Protein AF-A0AAV4VS11-F1 (afdb_monomer_lite)

Structure (mmCIF, N/CA/C/O backbone):
data_AF-A0AAV4VS11-F1
#
_entry.id   AF-A0AAV4VS11-F1
#
loop_
_atom_site.group_PDB
_atom_site.id
_atom_site.type_symbol
_atom_site.label_atom_id
_atom_site.label_alt_id
_atom_site.label_comp_id
_atom_site.label_asym_id
_atom_site.label_entity_id
_atom_site.label_seq_id
_atom_site.pdbx_PDB_ins_code
_atom_site.Cartn_x
_atom_site.Cartn_y
_atom_site.Cartn_z
_atom_site.occupancy
_atom_site.B_iso_or_equiv
_atom_site.auth_seq_id
_atom_site.auth_comp_id
_atom_site.auth_asym_id
_atom_site.auth_atom_id
_atom_site.pdbx_PDB_model_num
ATOM 1 N N . MET A 1 1 ? 14.547 -0.690 -14.558 1.00 60.97 1 MET A N 1
ATOM 2 C CA . MET A 1 1 ? 14.615 -0.942 -13.104 1.00 60.97 1 MET A CA 1
ATOM 3 C C . MET A 1 1 ? 13.405 -1.688 -12.513 1.00 60.97 1 MET A C 1
ATOM 5 O O . MET A 1 1 ? 13.584 -2.862 -12.236 1.00 60.97 1 MET A O 1
ATOM 9 N N . PHE A 1 2 ? 12.208 -1.096 -12.339 1.00 62.62 2 PHE A N 1
ATOM 10 C CA . PHE A 1 2 ? 11.094 -1.734 -11.588 1.00 62.62 2 PHE A CA 1
ATOM 11 C C . PHE A 1 2 ? 10.446 -2.974 -12.231 1.00 62.62 2 PHE A C 1
ATOM 13 O O . PHE A 1 2 ? 9.993 -3.846 -11.501 1.00 62.62 2 PHE A O 1
ATOM 20 N N . THR A 1 3 ? 10.416 -3.068 -13.562 1.00 63.94 3 THR A N 1
ATOM 21 C CA . THR A 1 3 ? 9.657 -4.106 -14.288 1.00 63.94 3 THR A CA 1
ATOM 22 C C . THR A 1 3 ? 10.516 -5.224 -14.871 1.00 63.94 3 THR A C 1
ATOM 24 O O . THR A 1 3 ? 10.148 -6.385 -14.817 1.00 63.94 3 THR A O 1
ATOM 27 N N . VAL A 1 4 ? 11.665 -4.887 -15.455 1.00 64.19 4 VAL A N 1
ATOM 28 C CA . VAL A 1 4 ? 12.517 -5.862 -16.164 1.00 64.19 4 VAL A CA 1
ATOM 29 C C . VAL A 1 4 ? 13.749 -6.208 -15.334 1.00 64.19 4 VAL A C 1
ATOM 31 O O . VAL A 1 4 ? 14.161 -7.353 -15.200 1.00 64.19 4 VAL A O 1
ATOM 34 N N . GLU A 1 5 ? 14.354 -5.200 -14.726 1.00 66.12 5 GLU A N 1
ATOM 35 C CA . GLU A 1 5 ? 15.704 -5.325 -14.191 1.00 66.12 5 GLU A CA 1
ATOM 36 C C . GLU A 1 5 ? 15.739 -6.002 -12.817 1.00 66.12 5 GLU A C 1
ATOM 38 O O . GLU A 1 5 ? 16.639 -6.800 -12.562 1.00 66.12 5 GLU A O 1
ATOM 43 N N . SER A 1 6 ? 14.735 -5.735 -11.975 1.00 66.94 6 SER A N 1
ATOM 44 C CA . SER A 1 6 ? 14.525 -6.364 -10.662 1.00 66.94 6 SER A CA 1
ATOM 45 C C . SER A 1 6 ? 14.437 -7.888 -10.762 1.00 66.94 6 SER A C 1
ATOM 47 O O . SER A 1 6 ? 15.145 -8.599 -10.046 1.00 66.94 6 SER A O 1
ATOM 49 N N . HIS A 1 7 ? 13.636 -8.393 -11.703 1.00 67.19 7 HIS A N 1
ATOM 50 C CA . HIS A 1 7 ? 13.426 -9.827 -11.904 1.00 67.19 7 HIS A CA 1
ATOM 51 C C . HIS A 1 7 ? 14.674 -10.527 -12.457 1.00 67.19 7 HIS A C 1
ATOM 53 O O . HIS A 1 7 ? 15.013 -11.619 -12.004 1.00 67.19 7 HIS A O 1
ATOM 59 N N . HIS A 1 8 ? 15.406 -9.892 -13.379 1.00 71.62 8 HIS A N 1
ATOM 60 C CA . HIS A 1 8 ? 16.614 -10.484 -13.967 1.00 71.62 8 HIS A CA 1
ATOM 61 C C . HIS A 1 8 ? 17.828 -10.467 -13.030 1.00 71.62 8 HIS A C 1
ATOM 63 O O . HIS A 1 8 ? 18.624 -11.404 -13.046 1.00 71.62 8 HIS A O 1
ATOM 69 N N . LYS A 1 9 ? 17.976 -9.430 -12.200 1.00 75.44 9 LYS A N 1
ATOM 70 C CA . LYS A 1 9 ? 19.124 -9.277 -11.287 1.00 75.44 9 LYS A CA 1
ATOM 71 C C . LYS A 1 9 ? 18.805 -9.677 -9.834 1.00 75.44 9 LYS A C 1
ATOM 73 O O . LYS A 1 9 ? 19.648 -9.480 -8.965 1.00 75.44 9 LYS A O 1
ATOM 78 N N . LYS A 1 10 ? 17.619 -10.247 -9.568 1.00 78.25 10 LYS A N 1
ATOM 79 C CA . LYS A 1 10 ? 17.162 -10.730 -8.246 1.00 78.25 10 LYS A CA 1
ATOM 80 C C . LYS A 1 10 ? 17.294 -9.692 -7.118 1.00 78.25 10 LYS A C 1
ATOM 82 O O . LYS A 1 10 ? 17.669 -10.043 -6.002 1.00 78.25 10 LYS A O 1
ATOM 87 N N . PHE A 1 11 ? 16.988 -8.424 -7.390 1.00 82.50 11 PHE A N 1
ATOM 88 C CA . PHE A 1 11 ? 16.958 -7.385 -6.355 1.00 8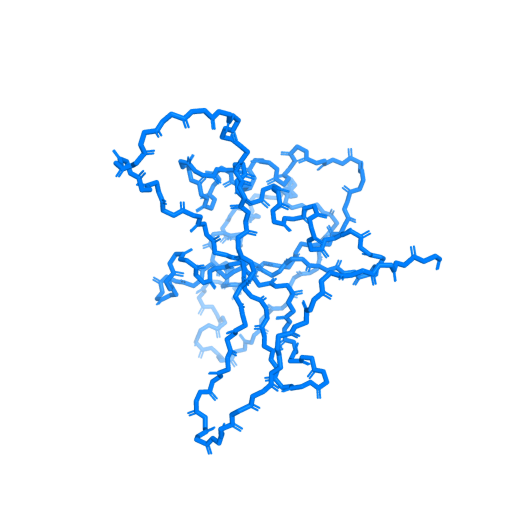2.50 11 PHE A CA 1
ATOM 89 C C . PHE A 1 11 ? 15.527 -6.935 -6.068 1.00 82.50 11 PHE A C 1
ATOM 91 O O . PHE A 1 11 ? 14.712 -6.774 -6.979 1.00 82.50 11 PHE A O 1
ATOM 98 N N . SER A 1 12 ? 15.228 -6.715 -4.789 1.00 83.25 12 SER A N 1
ATOM 99 C CA . SER A 1 12 ? 14.005 -6.049 -4.353 1.00 83.25 12 SER A CA 1
ATOM 100 C C . SER A 1 12 ? 14.199 -4.533 -4.392 1.00 83.25 12 SER A C 1
ATOM 102 O O . SER A 1 12 ? 15.290 -4.020 -4.145 1.00 83.25 12 SER A O 1
ATOM 104 N N . ILE A 1 13 ? 13.135 -3.804 -4.724 1.00 87.00 13 ILE A N 1
ATOM 105 C CA . ILE A 1 13 ? 13.131 -2.340 -4.728 1.00 87.00 13 ILE A CA 1
ATOM 106 C C . ILE A 1 13 ? 12.055 -1.879 -3.759 1.00 87.00 13 ILE A C 1
ATOM 108 O O . ILE A 1 13 ? 10.911 -2.319 -3.851 1.00 87.00 13 ILE A O 1
ATOM 112 N N . ILE A 1 14 ? 12.421 -0.973 -2.858 1.00 90.56 14 ILE A N 1
ATOM 113 C CA . ILE A 1 14 ? 11.485 -0.305 -1.959 1.00 90.56 14 ILE A CA 1
ATOM 114 C C . ILE A 1 14 ? 11.375 1.144 -2.419 1.00 90.56 14 ILE A C 1
ATOM 116 O O . ILE A 1 14 ? 12.375 1.860 -2.477 1.00 90.56 14 ILE A O 1
ATOM 120 N N . LEU A 1 15 ? 10.158 1.565 -2.760 1.00 90.94 15 LEU A N 1
ATOM 121 C CA . LEU A 1 15 ? 9.847 2.948 -3.095 1.00 90.94 15 LEU A CA 1
ATOM 122 C C . LEU A 1 15 ? 9.053 3.572 -1.949 1.00 90.94 15 LEU A C 1
ATOM 124 O O . LEU A 1 15 ? 7.972 3.098 -1.615 1.00 90.94 15 LEU A O 1
ATOM 128 N N . ILE A 1 16 ? 9.579 4.656 -1.382 1.00 92.25 16 ILE A N 1
ATOM 129 C CA . ILE A 1 16 ? 8.908 5.444 -0.347 1.00 92.25 16 ILE A CA 1
ATOM 130 C C . ILE A 1 16 ? 8.470 6.761 -0.978 1.00 92.25 16 ILE A C 1
ATOM 132 O O . ILE A 1 16 ? 9.279 7.483 -1.558 1.00 92.25 16 ILE A O 1
ATOM 136 N N . THR A 1 17 ? 7.181 7.069 -0.881 1.00 90.94 17 THR A N 1
ATOM 137 C CA . THR A 1 17 ? 6.578 8.269 -1.467 1.00 90.94 17 THR A CA 1
ATOM 138 C C . THR A 1 17 ? 5.542 8.853 -0.517 1.00 90.94 17 THR A C 1
ATOM 140 O O . THR A 1 17 ? 4.875 8.122 0.208 1.00 90.94 17 THR A O 1
ATOM 143 N N . GLN A 1 18 ? 5.403 10.179 -0.537 1.00 87.12 18 GLN A N 1
ATOM 144 C CA . GLN A 1 18 ? 4.377 10.898 0.226 1.00 87.12 18 GLN A CA 1
ATOM 145 C C . GLN A 1 18 ? 3.008 10.865 -0.464 1.00 87.12 18 GLN A C 1
ATOM 147 O O . GLN A 1 18 ? 1.973 11.024 0.175 1.00 87.12 18 GLN A O 1
ATOM 152 N N . ASN A 1 19 ? 3.002 10.693 -1.786 1.00 88.12 19 ASN A N 1
ATOM 153 C CA . ASN A 1 19 ? 1.801 10.700 -2.608 1.00 88.12 19 ASN A CA 1
ATOM 154 C C . ASN A 1 19 ? 1.679 9.352 -3.319 1.00 88.12 19 ASN A C 1
ATOM 156 O O . ASN A 1 19 ? 2.650 8.885 -3.922 1.00 88.12 19 ASN A O 1
ATOM 160 N N . LEU A 1 20 ? 0.488 8.756 -3.258 1.00 89.00 20 LEU A N 1
ATOM 161 C CA . LEU A 1 20 ? 0.189 7.481 -3.902 1.00 89.00 20 LEU A CA 1
ATOM 162 C C . LEU A 1 20 ? 0.123 7.609 -5.433 1.00 89.00 20 LEU A C 1
ATOM 164 O O . LEU A 1 20 ? 0.480 6.678 -6.149 1.00 89.00 20 LEU A O 1
ATOM 168 N N . PHE A 1 21 ? -0.261 8.786 -5.933 1.00 90.06 21 PHE A N 1
ATOM 169 C CA . PHE A 1 21 ? -0.304 9.136 -7.354 1.00 90.06 21 PHE A CA 1
ATOM 170 C C . PHE A 1 21 ? 0.606 10.337 -7.647 1.00 90.06 21 PHE A C 1
ATOM 172 O O . PHE A 1 21 ? 0.130 11.454 -7.894 1.00 90.06 21 PHE A O 1
ATOM 179 N N . PRO A 1 22 ? 1.938 10.150 -7.613 1.00 89.19 22 PRO A N 1
ATOM 180 C CA . PRO A 1 22 ? 2.857 11.226 -7.939 1.00 89.19 22 PRO A CA 1
ATOM 181 C C . PRO A 1 22 ? 2.724 11.596 -9.423 1.00 89.19 22 PRO A C 1
ATOM 183 O O . PRO A 1 22 ? 2.482 10.745 -10.280 1.00 89.19 22 PRO A O 1
ATOM 186 N N . ARG A 1 23 ? 2.912 12.882 -9.749 1.00 88.00 23 ARG A N 1
ATOM 187 C CA . ARG A 1 23 ? 2.801 13.423 -11.120 1.00 88.00 23 ARG A CA 1
ATOM 188 C C . ARG A 1 23 ? 4.023 13.085 -11.981 1.00 88.00 23 ARG A C 1
ATOM 190 O O . ARG A 1 23 ? 4.636 13.962 -12.580 1.00 88.00 23 ARG A O 1
ATOM 197 N N . VAL A 1 24 ? 4.411 11.818 -12.013 1.00 88.94 24 VAL A N 1
ATOM 198 C CA . VAL A 1 24 ? 5.554 11.328 -12.785 1.00 88.94 24 VAL A CA 1
ATOM 199 C C . VAL A 1 24 ? 5.032 10.387 -13.861 1.00 88.94 24 VAL A C 1
ATOM 201 O O . VAL A 1 24 ? 4.215 9.514 -13.579 1.00 88.94 24 VAL A O 1
ATOM 204 N N . ARG A 1 25 ? 5.523 10.529 -15.097 1.00 88.19 25 ARG A N 1
ATOM 205 C CA . ARG A 1 25 ? 5.065 9.730 -16.249 1.00 88.19 25 ARG A CA 1
ATOM 206 C C . ARG A 1 25 ? 5.135 8.219 -16.000 1.00 88.19 25 ARG A C 1
ATOM 208 O O . ARG A 1 25 ? 4.240 7.497 -16.414 1.00 88.19 25 ARG A O 1
ATOM 215 N N . VAL A 1 26 ? 6.175 7.764 -15.302 1.00 87.94 26 VAL A N 1
ATOM 216 C CA . VAL A 1 26 ? 6.416 6.341 -15.004 1.00 87.94 26 VAL A CA 1
ATOM 217 C C . VAL A 1 26 ? 5.722 5.848 -13.731 1.00 87.94 26 VAL A C 1
ATOM 219 O O . VAL A 1 26 ? 5.779 4.660 -13.433 1.00 87.94 26 VAL A O 1
ATOM 222 N N . ALA A 1 27 ? 5.071 6.731 -12.961 1.00 87.81 27 ALA A N 1
ATOM 223 C CA . ALA A 1 27 ? 4.463 6.365 -11.680 1.00 87.81 27 ALA A CA 1
ATOM 224 C C . ALA A 1 27 ? 3.408 5.269 -11.839 1.00 87.81 27 ALA A C 1
ATOM 226 O O . ALA A 1 27 ? 3.374 4.328 -11.054 1.00 87.81 27 ALA A O 1
ATOM 227 N N . ARG A 1 28 ? 2.596 5.365 -12.898 1.00 87.75 28 ARG A N 1
ATOM 228 C CA . ARG A 1 28 ? 1.561 4.377 -13.209 1.00 87.75 28 ARG A CA 1
ATOM 229 C C . ARG A 1 28 ? 2.152 2.982 -13.402 1.00 87.75 28 ARG A C 1
ATOM 231 O O . ARG A 1 28 ? 1.635 2.030 -12.829 1.00 87.75 28 ARG A O 1
ATOM 238 N N . ASP A 1 29 ? 3.232 2.870 -14.168 1.00 89.12 29 ASP A N 1
ATOM 239 C CA . ASP A 1 29 ? 3.866 1.579 -14.443 1.00 89.12 29 ASP A CA 1
ATOM 240 C C . ASP A 1 29 ? 4.487 0.993 -13.174 1.00 89.12 29 ASP A C 1
ATOM 242 O O . ASP A 1 29 ? 4.390 -0.208 -12.939 1.00 89.12 29 ASP A O 1
ATOM 246 N N . ILE A 1 30 ? 5.072 1.834 -12.316 1.00 89.56 30 ILE A N 1
ATOM 247 C CA . ILE A 1 30 ? 5.607 1.392 -11.023 1.00 89.56 30 ILE A CA 1
ATOM 248 C C . ILE A 1 30 ? 4.479 0.859 -10.133 1.00 89.56 30 ILE A C 1
ATOM 250 O O . ILE A 1 30 ? 4.608 -0.236 -9.596 1.00 89.56 30 ILE A O 1
ATOM 254 N N . SER A 1 31 ? 3.369 1.592 -10.009 1.00 89.19 31 SER A N 1
ATOM 255 C CA . SER A 1 31 ? 2.222 1.170 -9.197 1.00 89.19 31 SER A CA 1
ATOM 256 C C . SER A 1 31 ? 1.586 -0.124 -9.708 1.00 89.19 31 SER A C 1
ATOM 258 O O . SER A 1 31 ? 1.228 -0.970 -8.899 1.00 89.19 31 SER A O 1
ATOM 260 N N . LEU A 1 32 ? 1.475 -0.305 -11.029 1.00 87.38 32 LEU A N 1
ATOM 261 C CA . LEU A 1 32 ? 0.898 -1.517 -11.627 1.00 87.38 32 LEU A CA 1
ATOM 262 C C . LEU A 1 32 ? 1.775 -2.763 -11.449 1.00 87.38 32 LEU A C 1
ATOM 264 O O . LEU A 1 32 ? 1.251 -3.871 -11.447 1.00 87.38 32 LEU A O 1
ATOM 268 N N . ASN A 1 33 ? 3.091 -2.594 -11.309 1.00 87.44 33 ASN A N 1
ATOM 269 C CA . ASN A 1 33 ? 4.036 -3.700 -11.124 1.00 87.44 33 ASN A CA 1
ATOM 270 C C . ASN A 1 33 ? 4.469 -3.880 -9.659 1.00 87.44 33 ASN A C 1
ATOM 272 O O . ASN A 1 33 ? 5.298 -4.739 -9.356 1.00 87.44 33 ASN A O 1
ATOM 276 N N . ALA A 1 34 ? 3.940 -3.078 -8.733 1.00 89.81 34 ALA A N 1
ATOM 277 C CA . ALA A 1 34 ? 4.228 -3.226 -7.316 1.00 89.81 34 ALA A CA 1
ATOM 278 C C . ALA A 1 34 ? 3.533 -4.482 -6.772 1.00 89.81 34 ALA A C 1
ATOM 280 O O . ALA A 1 34 ? 2.314 -4.597 -6.836 1.00 89.81 34 ALA A O 1
ATOM 281 N N . HIS A 1 35 ? 4.299 -5.417 -6.204 1.00 90.62 35 HIS A N 1
ATOM 282 C CA . HIS A 1 35 ? 3.727 -6.610 -5.565 1.00 90.62 35 HIS A CA 1
ATOM 283 C C . HIS A 1 35 ? 3.060 -6.297 -4.224 1.00 90.62 35 HIS A C 1
ATOM 285 O O . HIS A 1 35 ? 2.064 -6.914 -3.870 1.00 90.62 35 HIS A O 1
ATOM 291 N N . TYR A 1 36 ? 3.611 -5.340 -3.481 1.00 91.88 36 TYR A N 1
ATOM 292 C CA . TYR A 1 36 ? 3.119 -4.951 -2.168 1.00 91.88 36 TYR A CA 1
ATOM 293 C C . TYR A 1 36 ? 3.051 -3.435 -2.087 1.00 91.88 36 TYR A C 1
ATOM 295 O O . TYR A 1 36 ? 4.001 -2.745 -2.467 1.00 91.88 36 TYR A O 1
ATOM 303 N N . ILE A 1 37 ? 1.942 -2.926 -1.564 1.00 94.12 37 ILE A N 1
ATOM 304 C CA . ILE A 1 37 ? 1.741 -1.503 -1.303 1.00 94.12 37 ILE A CA 1
ATOM 305 C C . ILE A 1 37 ? 1.421 -1.344 0.180 1.00 94.12 37 ILE A C 1
ATOM 307 O O . ILE A 1 37 ? 0.504 -1.973 0.698 1.00 94.12 37 ILE A O 1
ATOM 311 N N . ILE A 1 38 ? 2.193 -0.507 0.869 1.00 94.19 38 ILE A N 1
ATOM 312 C CA . ILE A 1 38 ? 1.993 -0.201 2.287 1.00 94.19 38 ILE A CA 1
ATOM 313 C C . ILE A 1 38 ? 1.392 1.197 2.383 1.00 94.19 38 ILE A C 1
ATOM 315 O O . ILE A 1 38 ? 1.996 2.171 1.929 1.00 94.19 38 ILE A O 1
ATOM 319 N N . LEU A 1 39 ? 0.200 1.290 2.964 1.00 93.94 39 LEU A N 1
ATOM 320 C CA . LEU A 1 39 ? -0.528 2.539 3.149 1.00 93.94 39 LEU A CA 1
ATOM 321 C C . LEU A 1 39 ? -0.423 2.988 4.605 1.00 93.94 39 LEU A C 1
ATOM 323 O O . LEU A 1 39 ? -0.935 2.326 5.504 1.00 93.94 39 LEU A O 1
ATOM 327 N N . PHE A 1 40 ? 0.215 4.132 4.825 1.00 92.44 40 PHE A N 1
ATOM 328 C CA . PHE A 1 40 ? 0.247 4.800 6.125 1.00 92.44 40 PHE A CA 1
ATOM 329 C C . PHE A 1 40 ? -0.948 5.736 6.301 1.00 92.44 40 PHE A C 1
ATOM 331 O O . PHE A 1 40 ? -1.577 6.151 5.325 1.00 92.44 40 PHE A O 1
ATOM 338 N N . GLN A 1 41 ? -1.220 6.109 7.553 1.00 90.88 41 GLN A N 1
ATOM 339 C CA . GLN A 1 41 ? -2.248 7.090 7.877 1.00 90.88 41 GLN A CA 1
ATOM 340 C C . GLN A 1 41 ? -1.965 8.440 7.197 1.00 90.88 41 GLN A C 1
ATOM 342 O O . GLN A 1 41 ? -0.965 9.103 7.468 1.00 90.88 41 GLN A O 1
ATOM 347 N N . ASN A 1 42 ? -2.886 8.867 6.339 1.00 87.50 42 ASN A N 1
ATOM 348 C CA . ASN A 1 42 ? -2.891 10.178 5.701 1.00 87.50 42 ASN A CA 1
ATOM 349 C C . ASN A 1 42 ? -4.198 10.912 6.027 1.00 87.50 42 ASN A C 1
ATOM 351 O O . ASN A 1 42 ? -5.265 10.519 5.561 1.00 87.50 42 ASN A O 1
ATOM 355 N N . ASN A 1 43 ? -4.131 11.994 6.804 1.00 81.56 43 ASN A N 1
ATOM 356 C CA . ASN A 1 43 ? -5.320 12.754 7.211 1.00 81.56 43 ASN A CA 1
ATOM 357 C C . ASN A 1 43 ? -5.784 13.776 6.163 1.00 81.56 43 ASN A C 1
ATOM 359 O O . ASN A 1 43 ? -6.920 14.236 6.230 1.00 81.56 43 ASN A O 1
ATOM 363 N N . THR A 1 44 ? -4.926 14.133 5.208 1.00 82.06 44 THR A N 1
ATOM 364 C CA . THR A 1 44 ? -5.157 15.270 4.308 1.00 82.06 44 THR A CA 1
ATOM 365 C C . THR A 1 44 ? -5.903 14.859 3.046 1.00 82.06 44 THR A C 1
ATOM 367 O O . THR A 1 44 ? -6.859 15.524 2.661 1.00 82.06 44 THR A O 1
ATOM 370 N N . ASP A 1 45 ? -5.487 13.766 2.396 1.00 86.44 45 ASP A N 1
ATOM 371 C CA . ASP A 1 45 ? -6.024 13.376 1.086 1.00 86.44 45 ASP A CA 1
ATOM 372 C C . ASP A 1 45 ? -6.459 11.906 1.035 1.00 86.44 45 ASP A C 1
ATOM 374 O O . ASP A 1 45 ? -5.870 11.047 0.376 1.00 86.44 45 ASP A O 1
ATOM 378 N N . GLN A 1 46 ? -7.561 11.628 1.729 1.00 89.06 46 GLN A N 1
ATOM 379 C CA . GLN A 1 46 ? -8.235 10.325 1.718 1.00 89.06 46 GLN A CA 1
ATOM 380 C C . GLN A 1 46 ? -8.810 9.962 0.337 1.00 89.06 46 GLN A C 1
ATOM 382 O O . GLN A 1 46 ? -9.122 8.798 0.075 1.00 89.06 46 GLN A O 1
ATOM 387 N N . SER A 1 47 ? -8.940 10.937 -0.572 1.00 91.06 47 SER A N 1
ATOM 388 C CA . SER A 1 47 ? -9.483 10.708 -1.913 1.00 91.06 47 SER A CA 1
ATOM 389 C C . SER A 1 47 ? -8.564 9.826 -2.762 1.00 91.06 47 SER A C 1
ATOM 391 O O . SER A 1 47 ? -9.050 9.005 -3.543 1.00 91.06 47 SER A O 1
ATOM 393 N N . GLN A 1 48 ? -7.246 9.919 -2.549 1.00 92.00 48 GLN A N 1
ATOM 394 C CA . GLN A 1 48 ? -6.267 9.055 -3.207 1.00 92.00 48 GLN A CA 1
ATOM 395 C C . GLN A 1 48 ? -6.458 7.599 -2.794 1.00 92.00 48 GLN A C 1
ATOM 397 O O . GLN A 1 48 ? -6.514 6.717 -3.646 1.00 92.00 48 GLN A O 1
ATOM 402 N N . ILE A 1 49 ? -6.643 7.343 -1.501 1.00 93.12 49 ILE A N 1
ATOM 403 C CA . ILE A 1 49 ? -6.854 5.985 -0.993 1.00 93.12 49 ILE A CA 1
ATOM 404 C C . ILE A 1 49 ? -8.179 5.432 -1.525 1.00 93.12 49 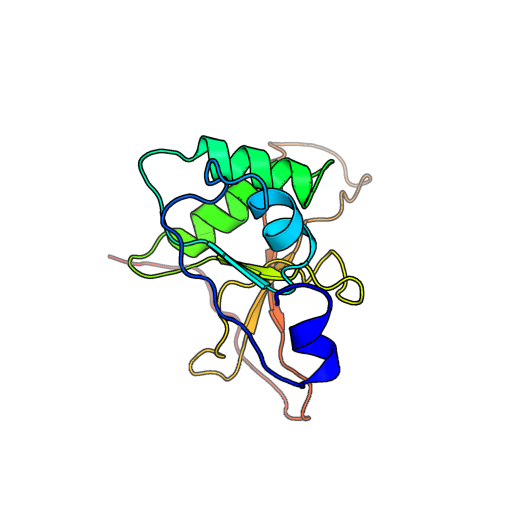ILE A C 1
ATOM 406 O O . ILE A 1 49 ? -8.229 4.290 -1.971 1.00 93.12 49 ILE A O 1
ATOM 410 N N . ALA A 1 50 ? -9.228 6.257 -1.601 1.00 92.44 50 ALA A N 1
ATOM 411 C CA . ALA A 1 50 ? -10.497 5.853 -2.202 1.00 92.44 50 ALA A CA 1
ATOM 412 C C . ALA A 1 50 ? -10.370 5.546 -3.705 1.00 92.44 50 ALA A C 1
ATOM 414 O O . ALA A 1 50 ? -10.976 4.596 -4.200 1.00 92.44 50 ALA A O 1
ATOM 415 N N . CYS A 1 51 ? -9.582 6.330 -4.446 1.00 92.81 51 CYS A N 1
ATOM 416 C CA . CYS A 1 51 ? -9.292 6.077 -5.857 1.00 92.81 51 CYS A CA 1
ATOM 417 C C . CYS A 1 51 ? -8.516 4.768 -6.043 1.00 92.81 51 CYS A C 1
ATOM 419 O O . CYS A 1 51 ? -8.902 3.936 -6.861 1.00 92.81 51 CYS A O 1
ATOM 421 N N . PHE A 1 52 ? -7.480 4.551 -5.235 1.00 93.31 52 PHE A N 1
ATOM 422 C CA . PHE A 1 52 ? -6.722 3.305 -5.213 1.00 93.31 52 PHE A CA 1
ATOM 423 C C . PHE A 1 52 ? -7.601 2.109 -4.838 1.00 93.31 52 PHE A C 1
ATOM 425 O O . PHE A 1 52 ? -7.547 1.075 -5.494 1.00 93.31 52 PHE A O 1
ATOM 432 N N . GLY A 1 53 ? -8.503 2.279 -3.870 1.00 92.25 53 GLY A N 1
ATOM 433 C CA . GLY A 1 53 ? -9.468 1.260 -3.476 1.00 92.25 53 GLY A CA 1
ATOM 434 C C . GLY A 1 53 ? -10.349 0.784 -4.622 1.00 92.25 53 GLY A C 1
ATOM 435 O O . GLY A 1 53 ? -10.581 -0.412 -4.745 1.00 92.25 53 GLY A O 1
ATOM 436 N N . ARG A 1 54 ? -10.777 1.693 -5.506 1.00 92.31 54 ARG A N 1
ATOM 437 C CA . ARG A 1 54 ? -11.519 1.338 -6.729 1.00 92.31 54 ARG A CA 1
ATOM 438 C C . ARG A 1 54 ? -10.656 0.623 -7.769 1.00 92.31 54 ARG A C 1
ATOM 440 O O . ARG A 1 54 ? -11.193 -0.124 -8.572 1.00 92.31 54 ARG A O 1
ATOM 447 N N . GLN A 1 55 ? -9.344 0.862 -7.782 1.00 90.88 55 GLN A N 1
ATOM 448 C CA . GLN A 1 55 ? -8.425 0.169 -8.691 1.00 90.88 55 GLN A CA 1
ATOM 449 C C . GLN A 1 55 ? -8.135 -1.260 -8.218 1.00 90.88 55 GLN A C 1
ATOM 451 O O . GLN A 1 55 ? -8.067 -2.160 -9.046 1.00 90.88 55 GLN A O 1
ATOM 456 N N . VAL A 1 56 ? -7.984 -1.471 -6.905 1.00 89.56 56 VAL A N 1
ATOM 457 C CA . VAL A 1 56 ? -7.703 -2.799 -6.330 1.00 89.56 56 VAL A CA 1
ATOM 458 C C . VAL A 1 56 ? -8.973 -3.643 -6.202 1.00 89.56 56 VAL A C 1
ATOM 460 O O . VAL A 1 56 ? -8.956 -4.824 -6.531 1.00 89.56 56 VAL A O 1
ATOM 463 N N . PHE A 1 57 ? -10.076 -3.035 -5.760 1.00 89.06 57 PHE A N 1
ATOM 464 C CA . PHE A 1 57 ? -11.373 -3.685 -5.573 1.00 89.06 57 PHE A CA 1
ATOM 465 C C . PHE A 1 57 ? -12.478 -2.894 -6.294 1.00 89.06 57 PHE A C 1
ATOM 467 O O . PHE A 1 57 ? -13.179 -2.106 -5.648 1.00 89.06 57 PHE A O 1
ATOM 474 N N . PRO A 1 58 ? -12.666 -3.098 -7.612 1.00 87.06 58 PRO A N 1
ATOM 475 C CA . PRO A 1 58 ? -13.640 -2.348 -8.411 1.00 87.06 58 PRO A CA 1
ATOM 476 C C . PRO A 1 58 ? -15.057 -2.362 -7.826 1.00 87.06 58 PRO A C 1
ATOM 478 O O . PRO A 1 58 ? -15.662 -1.305 -7.652 1.00 87.06 58 PRO A O 1
ATOM 481 N N . ASP A 1 59 ? -15.533 -3.538 -7.414 1.00 87.81 59 ASP A N 1
ATOM 482 C CA . ASP A 1 59 ? -16.897 -3.717 -6.896 1.00 87.81 59 ASP A CA 1
ATOM 483 C C . ASP A 1 59 ? -17.001 -3.530 -5.375 1.00 87.81 59 ASP A C 1
ATOM 485 O O . ASP A 1 59 ? -18.091 -3.410 -4.816 1.00 87.81 59 ASP A O 1
ATOM 489 N N . ARG A 1 60 ? -15.859 -3.499 -4.675 1.00 85.12 60 ARG A N 1
ATOM 490 C CA . ARG A 1 60 ? -15.781 -3.505 -3.204 1.00 85.12 60 ARG A CA 1
ATOM 491 C C . ARG A 1 60 ? -14.874 -2.400 -2.662 1.00 85.12 60 ARG A C 1
ATOM 493 O O . ARG A 1 60 ? -14.225 -2.562 -1.636 1.00 85.12 60 ARG A O 1
ATOM 500 N N . SER A 1 61 ? -14.846 -1.226 -3.291 1.00 87.38 61 SER A N 1
ATOM 501 C CA . SER A 1 61 ? -13.937 -0.144 -2.873 1.00 87.38 61 SER A CA 1
ATOM 502 C C . SER A 1 61 ? -14.177 0.348 -1.434 1.00 87.38 61 SER A C 1
ATOM 504 O O . SER A 1 61 ? -13.259 0.846 -0.784 1.00 87.38 61 SER A O 1
ATOM 506 N N . LYS A 1 62 ? -15.414 0.226 -0.927 1.00 88.88 62 LYS A N 1
ATOM 507 C CA . LYS A 1 62 ? -15.772 0.578 0.460 1.00 88.88 62 LYS A CA 1
ATOM 508 C C . LYS A 1 62 ? -15.064 -0.318 1.476 1.00 88.88 62 LYS A C 1
ATOM 510 O O . LYS A 1 62 ? -14.563 0.189 2.472 1.00 88.88 62 LYS A O 1
ATOM 515 N N . PHE A 1 63 ? -14.943 -1.609 1.168 1.00 90.38 63 PHE A N 1
ATOM 516 C CA . PHE A 1 63 ? -14.258 -2.584 2.010 1.00 90.38 63 PHE A CA 1
ATOM 517 C C . PHE A 1 63 ? -12.804 -2.177 2.275 1.00 90.38 63 PHE A C 1
ATOM 519 O O . PHE A 1 63 ? -12.376 -2.151 3.426 1.00 90.38 63 PHE A O 1
ATOM 526 N N . LEU A 1 64 ? -12.070 -1.756 1.238 1.00 91.62 64 LEU A N 1
ATOM 527 C CA . LEU A 1 64 ? -10.695 -1.280 1.409 1.00 91.62 64 LEU A CA 1
ATOM 528 C C . LEU A 1 64 ? -10.624 -0.018 2.276 1.00 91.62 64 LEU A C 1
ATOM 530 O O . LEU A 1 64 ? -9.749 0.082 3.131 1.00 91.62 64 LEU A O 1
ATOM 534 N N . MET A 1 65 ? -11.537 0.936 2.083 1.00 92.06 65 MET A N 1
ATOM 535 C CA . MET A 1 65 ? -11.563 2.165 2.887 1.00 92.06 65 ME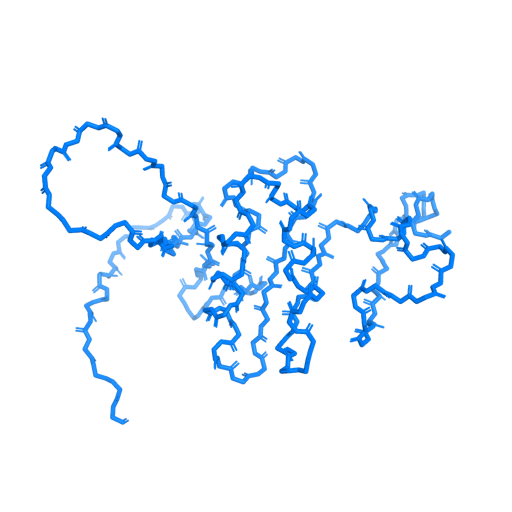T A CA 1
ATOM 536 C C . MET A 1 65 ? -11.849 1.888 4.363 1.00 92.06 65 MET A C 1
ATOM 538 O O . MET A 1 65 ? -11.253 2.520 5.235 1.00 92.06 65 MET A O 1
ATOM 542 N N . ASP A 1 66 ? -12.745 0.951 4.650 1.00 91.44 66 ASP A N 1
ATOM 543 C CA . ASP A 1 66 ? -13.091 0.579 6.018 1.00 91.44 66 ASP A CA 1
ATOM 544 C C . ASP A 1 66 ? -11.968 -0.238 6.675 1.00 91.44 66 ASP A C 1
ATOM 546 O O . ASP A 1 66 ? -11.631 0.012 7.835 1.00 91.44 66 ASP A O 1
ATOM 550 N N . ALA A 1 67 ? -11.317 -1.137 5.928 1.00 92.19 67 ALA A N 1
ATOM 551 C CA . ALA A 1 67 ? -10.120 -1.849 6.377 1.00 92.19 67 ALA A CA 1
ATOM 552 C C . ALA A 1 67 ? -8.974 -0.876 6.674 1.00 92.19 67 ALA A C 1
ATOM 554 O O . ALA A 1 67 ? -8.336 -0.975 7.716 1.00 92.19 67 ALA A O 1
ATOM 555 N N . TYR A 1 68 ? -8.762 0.113 5.805 1.00 93.00 68 TYR A N 1
ATOM 556 C CA . TYR A 1 68 ? -7.762 1.157 5.998 1.00 93.00 68 TYR A CA 1
ATOM 557 C C . TYR A 1 68 ? -8.023 1.955 7.277 1.00 93.00 68 TYR A C 1
ATOM 559 O O . TYR A 1 68 ? -7.134 2.052 8.114 1.00 93.00 68 TYR A O 1
ATOM 567 N N . LYS A 1 69 ? -9.253 2.441 7.493 1.00 91.62 69 LYS A N 1
ATOM 568 C CA . LYS A 1 69 ? -9.607 3.172 8.722 1.00 91.62 69 LYS A CA 1
ATOM 569 C C . LYS A 1 69 ? -9.370 2.347 9.987 1.00 91.62 69 LYS A C 1
ATOM 571 O O . LYS A 1 69 ? -8.918 2.902 10.981 1.00 91.62 69 LYS A O 1
ATOM 576 N N . LYS A 1 70 ? -9.685 1.047 9.953 1.00 91.19 70 LYS A N 1
ATOM 577 C CA . LYS A 1 70 ? -9.457 0.129 11.079 1.00 91.19 70 LYS A CA 1
ATOM 578 C C . LYS A 1 70 ? -7.969 -0.127 11.305 1.00 91.19 70 LYS A C 1
ATOM 580 O O . LYS A 1 70 ? -7.508 -0.043 12.436 1.00 91.19 70 LYS A O 1
ATOM 585 N N . ALA A 1 71 ? -7.221 -0.403 10.238 1.00 90.81 71 ALA A N 1
ATOM 586 C CA . ALA A 1 71 ? -5.790 -0.667 10.308 1.00 90.81 71 ALA A CA 1
ATOM 587 C C . ALA A 1 71 ? -5.010 0.558 10.799 1.00 90.81 71 ALA A C 1
ATOM 589 O O . ALA A 1 71 ? -4.113 0.415 11.616 1.00 90.81 71 ALA A O 1
ATOM 590 N N . THR A 1 72 ? -5.379 1.762 10.354 1.00 91.06 72 THR A N 1
ATOM 591 C CA . THR A 1 72 ? -4.709 3.018 10.720 1.00 91.06 72 THR A CA 1
ATOM 592 C C . THR A 1 72 ? -5.404 3.771 11.857 1.00 91.06 72 THR A C 1
ATOM 594 O O . THR A 1 72 ? -5.268 4.993 11.944 1.00 91.06 72 THR A O 1
ATOM 597 N N . ALA A 1 73 ? -6.212 3.092 12.677 1.00 90.00 73 ALA A N 1
ATOM 598 C CA . ALA A 1 73 ? -6.871 3.725 13.820 1.00 90.00 73 ALA A CA 1
ATOM 599 C C . ALA A 1 73 ? -5.837 4.202 14.853 1.00 90.00 73 ALA A C 1
ATOM 601 O O . ALA A 1 73 ? -5.943 5.311 15.381 1.00 90.00 73 ALA A O 1
ATOM 602 N N . ASP A 1 74 ? -4.802 3.389 15.068 1.00 87.81 74 ASP A N 1
ATOM 603 C CA . ASP A 1 74 ? -3.701 3.699 15.968 1.00 87.81 74 ASP A CA 1
ATOM 604 C C . ASP A 1 74 ? -2.541 4.389 15.242 1.00 87.81 74 ASP A C 1
ATOM 606 O O . ASP A 1 74 ? -2.290 4.202 14.046 1.00 87.81 74 ASP A O 1
ATOM 610 N N . LYS A 1 75 ? -1.781 5.183 16.001 1.00 85.81 75 LYS A N 1
ATOM 611 C CA . LYS A 1 75 ? -0.599 5.880 15.484 1.00 85.81 75 LYS A CA 1
ATOM 612 C C . LYS A 1 75 ? 0.450 4.881 14.993 1.00 85.81 75 LYS A C 1
ATOM 614 O O . LYS A 1 75 ? 0.691 3.859 15.629 1.00 85.81 75 LYS A O 1
ATOM 619 N N . TYR A 1 76 ? 1.122 5.242 13.900 1.00 85.38 76 TYR A N 1
ATOM 620 C CA . TYR A 1 76 ? 2.204 4.470 13.267 1.00 85.38 76 TYR A CA 1
ATOM 621 C C . TYR A 1 76 ? 1.799 3.108 12.691 1.00 85.38 76 TYR A C 1
ATOM 623 O O . TYR A 1 76 ? 2.667 2.348 12.265 1.00 85.38 76 TYR A O 1
ATOM 631 N N . GLN A 1 77 ? 0.501 2.814 12.631 1.00 90.56 77 GLN A N 1
ATOM 632 C CA . GLN A 1 77 ? 0.006 1.637 11.935 1.00 90.56 77 GLN A CA 1
ATOM 633 C C . GLN A 1 77 ? -0.114 1.881 10.431 1.00 90.56 77 GLN A C 1
ATOM 635 O O . GLN A 1 77 ? -0.128 3.019 9.943 1.00 90.56 77 GLN A O 1
ATOM 640 N N . PHE A 1 78 ? -0.199 0.782 9.694 1.00 93.19 78 PHE A N 1
ATOM 641 C CA . PHE A 1 78 ? -0.306 0.774 8.247 1.00 93.19 78 PHE A CA 1
ATOM 642 C C . PHE A 1 78 ? -1.256 -0.332 7.788 1.00 93.19 78 PHE A C 1
ATOM 644 O O . PHE A 1 78 ? -1.520 -1.291 8.508 1.00 93.19 78 PHE A O 1
ATOM 651 N N . LEU A 1 79 ? -1.745 -0.208 6.559 1.00 94.12 79 LEU A N 1
ATOM 652 C CA . LEU A 1 79 ? -2.439 -1.276 5.852 1.00 94.12 79 LEU A CA 1
ATOM 653 C C . LEU A 1 79 ? -1.508 -1.833 4.775 1.00 94.12 79 LEU A C 1
ATOM 655 O O . LEU A 1 79 ? -1.038 -1.085 3.915 1.00 94.12 79 LEU A O 1
ATOM 659 N N . LEU A 1 80 ? -1.253 -3.138 4.805 1.00 94.06 80 LEU A N 1
ATOM 660 C CA . LEU A 1 80 ? -0.554 -3.836 3.733 1.00 94.06 80 LEU A CA 1
ATOM 661 C C . LEU A 1 80 ? -1.572 -4.316 2.699 1.00 94.06 80 LEU A C 1
ATOM 663 O O . LEU A 1 80 ? -2.513 -5.037 3.028 1.00 94.06 80 LEU A O 1
ATOM 667 N N . VAL A 1 81 ? -1.343 -3.944 1.445 1.00 93.81 81 VAL A N 1
ATOM 668 C CA . VAL A 1 81 ? -2.117 -4.391 0.290 1.00 93.81 81 VAL A CA 1
ATOM 669 C C . VAL A 1 81 ? -1.235 -5.288 -0.570 1.00 93.81 81 VAL A C 1
ATOM 671 O O . VAL A 1 81 ? -0.209 -4.856 -1.098 1.00 93.81 81 VAL A O 1
ATOM 674 N N . ASP A 1 82 ? -1.634 -6.550 -0.677 1.00 92.31 82 ASP A N 1
ATOM 675 C CA . ASP A 1 82 ? -1.016 -7.566 -1.518 1.00 92.31 82 ASP A CA 1
ATOM 676 C C . ASP A 1 82 ? -1.605 -7.473 -2.934 1.00 92.31 82 ASP A C 1
ATOM 678 O O . ASP A 1 82 ? -2.795 -7.703 -3.185 1.00 92.31 82 ASP A O 1
ATOM 682 N N . CYS A 1 83 ? -0.760 -7.059 -3.871 1.00 89.88 83 CYS A N 1
ATOM 683 C CA . CYS A 1 83 ? -1.092 -6.906 -5.280 1.00 89.88 83 CYS A CA 1
ATOM 684 C C . CYS A 1 83 ? -0.563 -8.075 -6.123 1.00 89.88 83 CYS A C 1
ATOM 686 O O . CYS A 1 83 ? -0.650 -8.025 -7.349 1.00 89.88 83 CYS A O 1
ATOM 688 N N . PHE A 1 84 ? -0.022 -9.122 -5.493 1.00 88.19 84 PHE A N 1
ATOM 689 C CA . PHE A 1 84 ? 0.504 -10.276 -6.202 1.00 88.19 84 PHE A CA 1
ATOM 690 C C . PHE A 1 84 ? -0.635 -11.083 -6.858 1.00 88.19 84 PHE A C 1
ATOM 692 O O . PHE A 1 84 ? -1.627 -11.388 -6.198 1.00 88.19 84 PHE A O 1
ATOM 699 N N . PRO A 1 85 ? -0.520 -11.462 -8.146 1.00 82.38 85 PRO A N 1
ATOM 700 C CA . PRO A 1 85 ? -1.631 -12.049 -8.904 1.00 82.38 85 PRO A CA 1
ATOM 701 C C . PRO A 1 85 ? -2.022 -13.460 -8.451 1.00 82.38 85 PRO A C 1
ATOM 703 O O . PRO A 1 85 ? -3.093 -13.939 -8.799 1.00 82.38 85 PRO A O 1
ATOM 706 N N . THR A 1 86 ? -1.145 -14.156 -7.726 1.00 85.88 86 THR A N 1
ATOM 707 C CA . THR A 1 86 ? -1.403 -15.512 -7.214 1.00 85.88 86 THR A CA 1
ATOM 708 C C . THR A 1 86 ? -2.024 -15.502 -5.816 1.00 85.88 86 THR A C 1
ATOM 710 O O . THR A 1 86 ? -2.378 -16.562 -5.303 1.00 85.88 86 THR A O 1
ATOM 713 N N . THR A 1 87 ? -2.114 -14.332 -5.179 1.00 83.81 87 THR A N 1
ATOM 714 C CA . THR A 1 87 ? -2.735 -14.183 -3.862 1.00 83.81 87 THR A CA 1
ATOM 715 C C . THR A 1 87 ? -4.253 -14.180 -4.015 1.00 83.81 87 THR A C 1
ATOM 717 O O . THR A 1 87 ? -4.787 -13.506 -4.891 1.00 83.81 87 THR A O 1
ATOM 720 N N . ASP A 1 88 ? -4.937 -14.927 -3.150 1.00 82.31 88 ASP A N 1
ATOM 721 C CA . ASP A 1 88 ? -6.398 -14.961 -3.096 1.00 82.31 88 ASP A CA 1
ATOM 722 C C . ASP A 1 88 ? -6.971 -13.581 -2.745 1.00 82.31 88 ASP A C 1
ATOM 724 O O . ASP A 1 88 ? -6.444 -12.893 -1.865 1.00 82.31 88 ASP A O 1
ATOM 728 N N . ASP A 1 89 ? -8.061 -13.189 -3.404 1.00 76.31 89 ASP A N 1
ATOM 729 C CA . ASP A 1 89 ? -8.680 -11.869 -3.271 1.00 76.31 89 ASP A CA 1
ATOM 730 C C . ASP A 1 89 ? -9.136 -11.570 -1.838 1.00 76.31 89 ASP A C 1
ATOM 732 O O . ASP A 1 89 ? -9.123 -10.412 -1.410 1.00 76.31 89 ASP A O 1
ATOM 736 N N . GLU A 1 90 ? -9.486 -12.608 -1.078 1.00 77.00 90 GLU A N 1
ATOM 737 C CA . GLU A 1 90 ? -9.865 -12.507 0.333 1.00 77.00 90 GLU A CA 1
ATOM 738 C C . GLU A 1 90 ? -8.698 -12.171 1.267 1.00 77.00 90 GLU A C 1
ATOM 740 O O . GLU A 1 90 ? -8.913 -11.604 2.335 1.00 77.00 90 GLU A O 1
ATOM 745 N N . LEU A 1 91 ? -7.464 -12.507 0.881 1.00 80.00 91 LEU A N 1
ATOM 746 C CA . LEU A 1 91 ? -6.268 -12.405 1.728 1.00 80.00 91 LEU A CA 1
ATOM 747 C C . LEU A 1 91 ? -5.339 -11.259 1.307 1.00 80.00 91 LEU A C 1
ATOM 749 O O . LEU A 1 91 ? -4.161 -11.226 1.686 1.00 80.00 91 LEU A O 1
ATOM 753 N N . ARG A 1 92 ? -5.858 -10.312 0.516 1.00 89.25 92 ARG A N 1
ATOM 754 C CA . ARG A 1 92 ? -5.072 -9.192 -0.022 1.00 89.25 92 ARG A CA 1
ATOM 755 C C . ARG A 1 92 ? -4.811 -8.081 0.982 1.00 89.25 92 ARG A C 1
ATOM 757 O O . ARG A 1 92 ? -3.855 -7.334 0.807 1.00 89.25 92 ARG A O 1
ATOM 764 N N . LEU A 1 93 ? -5.641 -7.936 2.010 1.00 92.12 93 LEU A N 1
ATOM 765 C CA . LEU A 1 93 ? -5.519 -6.858 2.989 1.00 92.12 93 LEU A CA 1
ATOM 766 C C . LEU A 1 93 ? -5.018 -7.404 4.322 1.00 92.12 93 LEU A C 1
ATOM 768 O O . LEU A 1 93 ? -5.741 -8.136 4.995 1.00 92.12 93 LEU A O 1
ATOM 772 N N . ARG A 1 94 ? -3.810 -7.001 4.729 1.00 90.00 94 ARG A N 1
ATOM 773 C CA . ARG A 1 94 ? -3.217 -7.397 6.015 1.00 90.00 94 ARG A CA 1
ATOM 774 C C . ARG A 1 94 ? -2.970 -6.195 6.907 1.00 90.00 94 ARG A C 1
ATOM 776 O O . ARG A 1 94 ? -2.555 -5.133 6.440 1.00 90.00 94 ARG A O 1
ATOM 783 N N . GLN A 1 95 ? -3.175 -6.378 8.206 1.00 88.00 95 GLN A N 1
ATOM 784 C CA . GLN A 1 95 ? -2.925 -5.335 9.201 1.00 88.00 95 GLN A CA 1
ATOM 785 C C . GLN A 1 95 ? -1.448 -5.246 9.609 1.00 88.00 95 GLN A C 1
ATOM 787 O O . GLN A 1 95 ? -0.992 -4.199 10.051 1.00 88.00 95 GLN A O 1
ATOM 792 N N . SER A 1 96 ? -0.685 -6.332 9.468 1.00 83.94 96 SER A N 1
ATOM 793 C CA . SER A 1 96 ? 0.723 -6.366 9.862 1.00 83.94 96 SER A CA 1
ATOM 794 C C . SER A 1 96 ? 1.544 -7.276 8.955 1.00 83.94 96 SER A C 1
ATOM 796 O O . SER A 1 96 ? 1.044 -8.246 8.387 1.00 83.94 96 SER A O 1
ATOM 798 N N . ILE A 1 97 ? 2.831 -6.951 8.835 1.00 86.19 97 ILE A N 1
ATOM 799 C CA . ILE A 1 97 ? 3.844 -7.793 8.181 1.00 86.19 97 ILE A CA 1
ATOM 800 C C . ILE A 1 97 ? 4.371 -8.844 9.163 1.00 86.19 97 ILE A C 1
ATOM 802 O O . ILE A 1 97 ? 4.725 -9.954 8.762 1.00 86.19 97 ILE A O 1
ATOM 806 N N . PHE A 1 98 ? 4.436 -8.483 10.445 1.00 84.25 98 PHE A N 1
ATOM 807 C CA . PHE A 1 98 ? 4.942 -9.341 11.504 1.00 84.25 98 PHE A CA 1
ATOM 808 C C . PHE A 1 98 ? 3.789 -9.935 12.304 1.00 84.25 98 PHE A C 1
ATOM 810 O O . PHE A 1 98 ? 2.806 -9.230 12.561 1.00 84.25 98 PHE A O 1
ATOM 817 N N . PRO A 1 99 ? 3.926 -11.195 12.737 1.00 83.19 99 PRO A N 1
ATOM 818 C CA . PRO A 1 99 ? 2.960 -11.774 13.641 1.00 83.19 99 PRO A CA 1
ATOM 819 C C . PRO A 1 99 ? 2.944 -11.011 14.962 1.00 83.19 99 PRO A C 1
ATOM 821 O O . PRO A 1 99 ? 3.949 -10.431 15.385 1.00 83.19 99 PRO A O 1
ATOM 824 N N . ASP A 1 100 ? 1.793 -11.033 15.619 1.00 82.06 100 ASP A N 1
ATOM 825 C CA . ASP A 1 100 ? 1.673 -10.533 16.978 1.00 82.06 100 ASP A CA 1
ATOM 826 C C . ASP A 1 100 ? 2.470 -11.399 17.979 1.00 82.06 100 ASP A C 1
ATOM 828 O O . ASP A 1 100 ? 3.119 -12.390 17.634 1.00 82.06 100 ASP A O 1
ATOM 832 N N . HIS A 1 101 ? 2.407 -11.029 19.258 1.00 82.00 101 HIS A N 1
ATOM 833 C CA . HIS A 1 101 ? 3.018 -11.781 20.360 1.00 82.00 101 HIS A CA 1
ATOM 834 C C . HIS A 1 101 ? 2.568 -13.253 20.437 1.00 82.00 101 HIS A C 1
ATOM 836 O O . HIS A 1 101 ? 3.271 -14.062 21.036 1.00 82.00 101 HIS A O 1
ATOM 842 N N . ASN A 1 102 ? 1.440 -13.605 19.812 1.00 81.75 102 ASN A N 1
ATOM 843 C CA . ASN A 1 102 ? 0.899 -14.961 19.758 1.00 81.75 102 ASN A CA 1
ATOM 844 C C . ASN A 1 102 ? 1.260 -15.691 18.455 1.00 81.75 102 ASN A C 1
ATOM 846 O O . ASN A 1 102 ? 0.804 -16.812 18.234 1.00 81.75 102 ASN A O 1
ATOM 850 N N . GLY A 1 103 ? 2.073 -15.093 17.579 1.00 83.19 103 GLY A N 1
ATOM 851 C CA . GLY A 1 103 ? 2.456 -15.713 16.314 1.00 83.19 103 GLY A CA 1
ATOM 852 C C . GLY A 1 103 ? 1.388 -15.601 15.219 1.00 83.19 103 GLY A C 1
ATOM 853 O O . GLY A 1 103 ? 1.457 -16.342 14.236 1.00 83.19 103 GLY A O 1
ATOM 854 N N . VAL A 1 104 ? 0.398 -14.720 15.380 1.00 80.69 104 VAL A N 1
ATOM 855 C CA . VAL A 1 104 ? -0.774 -14.624 14.504 1.00 80.69 104 VAL A CA 1
ATOM 856 C C . VAL A 1 104 ? -0.691 -13.401 13.594 1.00 80.69 104 VAL A C 1
ATOM 858 O O . VAL A 1 104 ? -0.358 -12.302 14.039 1.00 80.69 104 VAL A O 1
ATOM 861 N N . ASN A 1 105 ? -1.049 -13.596 12.323 1.00 83.94 105 ASN A N 1
ATOM 862 C CA . ASN A 1 105 ? -1.280 -12.513 11.373 1.00 83.94 105 ASN A CA 1
ATOM 863 C C . ASN A 1 105 ? -2.776 -12.222 11.253 1.00 83.94 105 ASN A C 1
ATOM 865 O O . ASN A 1 105 ? -3.603 -13.136 11.282 1.00 83.94 105 ASN A O 1
ATOM 869 N N . TRP A 1 106 ? -3.102 -10.941 11.117 1.00 82.94 106 TRP A N 1
ATOM 870 C CA . TRP A 1 106 ? -4.470 -10.450 11.028 1.00 82.94 106 TRP A CA 1
ATOM 871 C C . TRP A 1 106 ? -4.762 -9.961 9.614 1.00 82.94 106 TRP A C 1
ATOM 873 O O . TRP A 1 106 ? -4.127 -9.015 9.131 1.00 82.94 106 TRP A O 1
ATOM 883 N N . ASP A 1 107 ? -5.740 -10.610 8.985 1.00 88.75 107 ASP A N 1
ATOM 884 C CA . ASP A 1 107 ? -6.175 -10.333 7.621 1.00 88.75 107 ASP A CA 1
ATOM 885 C C . ASP A 1 107 ? -7.628 -9.840 7.623 1.00 88.75 107 ASP A C 1
ATOM 887 O O . ASP A 1 107 ? -8.483 -10.330 8.375 1.00 88.75 107 ASP A O 1
ATOM 891 N N . PHE A 1 108 ? -7.913 -8.855 6.772 1.00 89.44 108 PHE A N 1
ATOM 892 C CA . PHE A 1 108 ? -9.263 -8.346 6.573 1.00 89.44 108 PHE A CA 1
ATOM 893 C C . PHE A 1 108 ? -9.944 -9.162 5.482 1.00 89.44 108 PHE A C 1
ATOM 895 O O . PHE A 1 108 ? -9.485 -9.159 4.343 1.00 89.44 108 PHE A O 1
ATOM 902 N N . VAL A 1 109 ? -11.061 -9.805 5.826 1.00 87.56 109 VAL A N 1
ATOM 903 C CA . VAL A 1 109 ? -11.835 -10.634 4.898 1.00 87.56 109 VAL A CA 1
ATOM 904 C C . VAL A 1 109 ? -13.204 -9.986 4.657 1.00 87.56 109 VAL A C 1
ATOM 906 O O . VAL A 1 109 ? -13.846 -9.551 5.623 1.00 87.56 109 VAL A O 1
ATOM 909 N N . PRO A 1 110 ? -13.654 -9.874 3.395 1.00 79.38 110 PRO A N 1
ATOM 910 C CA . PRO A 1 110 ? -14.991 -9.383 3.081 1.00 79.38 110 PRO A CA 1
ATOM 911 C C . PRO A 1 110 ? -16.050 -10.403 3.522 1.00 79.38 110 PRO A C 1
ATOM 913 O O . PRO A 1 110 ? -15.854 -11.605 3.371 1.00 79.38 110 PRO A O 1
ATOM 916 N N . GLU A 1 111 ? -17.177 -9.941 4.060 1.00 73.06 111 GLU A N 1
ATOM 917 C CA . GLU A 1 111 ? -18.318 -10.824 4.320 1.00 73.06 111 GLU A CA 1
ATOM 918 C C . GLU A 1 111 ? -18.970 -11.240 2.996 1.00 73.06 111 GLU A C 1
ATOM 920 O O . GLU A 1 111 ? -19.247 -10.403 2.132 1.00 73.06 111 GLU A O 1
ATOM 925 N N . GLU A 1 112 ? -19.194 -12.543 2.822 1.00 64.25 112 GLU A N 1
ATOM 926 C CA . GLU A 1 112 ? -20.044 -13.044 1.750 1.00 64.25 112 GLU A CA 1
ATOM 927 C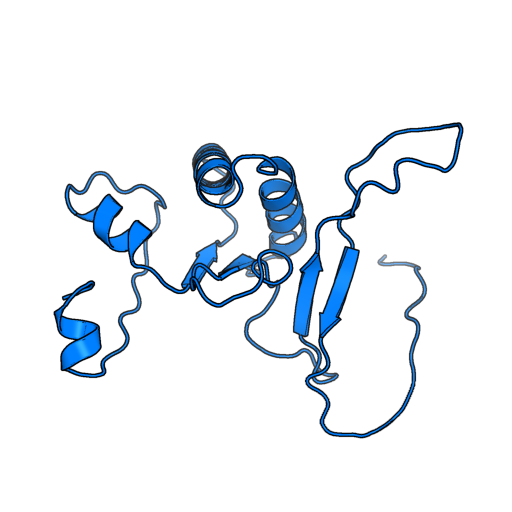 C . GLU A 1 112 ? -21.499 -12.731 2.102 1.00 64.25 112 GLU A C 1
ATOM 929 O O . GLU A 1 112 ? -21.945 -12.955 3.227 1.00 64.25 112 GLU A O 1
ATOM 934 N N . ASN A 1 113 ? -22.251 -12.198 1.139 1.00 46.50 113 ASN A N 1
ATOM 935 C CA . ASN A 1 113 ? -23.679 -11.982 1.316 1.00 46.50 113 ASN A CA 1
ATOM 936 C C . ASN A 1 113 ? -24.370 -13.352 1.420 1.00 46.50 113 ASN A C 1
ATOM 938 O O . ASN A 1 113 ? -24.704 -13.954 0.396 1.00 46.50 113 ASN A O 1
ATOM 942 N N . GLU A 1 114 ? -24.622 -13.831 2.638 1.00 41.66 114 GLU A N 1
ATOM 943 C CA . GLU A 1 114 ? -25.608 -14.881 2.896 1.00 41.66 114 GLU A CA 1
ATOM 944 C C . GLU A 1 114 ? -26.987 -14.343 2.489 1.00 41.66 114 GLU A C 1
ATOM 946 O O . GLU A 1 114 ? -27.745 -13.772 3.268 1.00 41.66 114 GLU A O 1
ATOM 951 N N . SER A 1 115 ? -27.313 -14.486 1.209 1.00 41.50 115 SER A N 1
ATOM 952 C CA . SER A 1 115 ? -28.547 -13.996 0.596 1.00 41.50 115 SER A CA 1
ATOM 953 C C . SER A 1 115 ? -29.796 -14.792 0.991 1.00 41.50 115 SER A C 1
ATOM 955 O O . SER A 1 115 ? -30.788 -14.713 0.281 1.00 41.50 115 SER A O 1
ATOM 957 N N . ASN A 1 116 ? -29.798 -15.524 2.113 1.00 40.59 116 ASN A N 1
ATOM 958 C CA . ASN A 1 116 ? -30.983 -16.209 2.636 1.00 40.59 116 ASN A CA 1
ATOM 959 C C . ASN A 1 116 ? -30.909 -16.462 4.155 1.00 40.59 116 ASN A C 1
ATOM 961 O O . ASN A 1 116 ? -30.906 -17.609 4.594 1.00 40.59 116 ASN A O 1
ATOM 965 N N . GLN A 1 117 ? -30.974 -15.412 4.978 1.00 35.69 117 GLN A N 1
ATOM 966 C CA . GLN A 1 117 ? -31.822 -15.503 6.171 1.00 35.69 117 GLN A CA 1
ATOM 967 C C . GLN A 1 117 ? -32.429 -14.144 6.537 1.00 35.69 117 GLN A C 1
ATOM 969 O O . GLN A 1 117 ? -31.770 -13.118 6.653 1.00 35.69 117 GLN A O 1
ATOM 974 N N . THR A 1 118 ? -33.752 -14.158 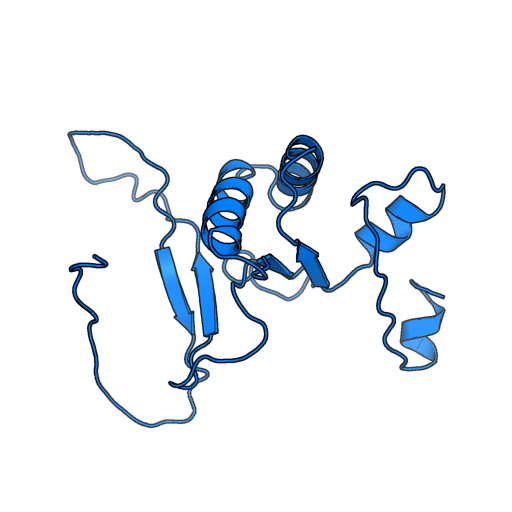6.590 1.00 38.12 118 THR A N 1
ATOM 975 C CA . THR A 1 118 ? -34.678 -13.033 6.533 1.00 38.12 118 THR A CA 1
ATOM 976 C C . THR A 1 118 ? -34.675 -12.137 7.771 1.00 38.12 118 THR A C 1
ATOM 978 O O . THR A 1 118 ? -34.703 -12.620 8.897 1.00 38.12 118 THR A O 1
ATOM 981 N N . SER A 1 119 ? -34.899 -10.848 7.498 1.00 36.38 119 SER A N 1
ATOM 982 C CA . SER A 1 119 ? -35.541 -9.844 8.356 1.00 36.38 119 SER A CA 1
ATOM 983 C C . SER A 1 119 ? -34.694 -9.166 9.443 1.00 36.38 119 SER A C 1
ATOM 985 O O . SER A 1 119 ? -34.273 -9.774 10.417 1.00 36.38 119 SER A O 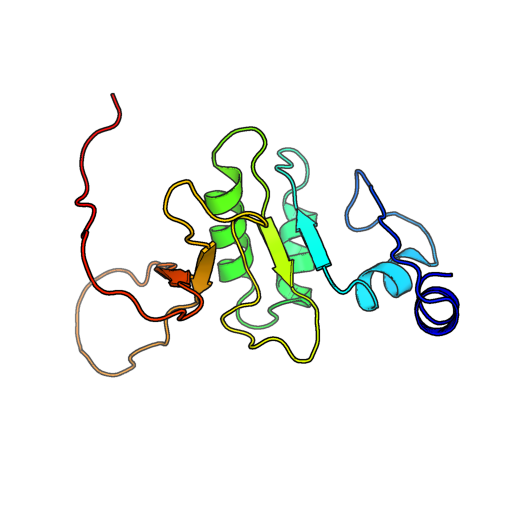1
ATOM 987 N N . CYS A 1 120 ? -34.664 -7.834 9.314 1.00 30.77 120 CYS A N 1
ATOM 988 C CA . CYS A 1 120 ? -34.370 -6.805 10.317 1.00 30.77 120 CYS A CA 1
ATOM 989 C C . CYS A 1 120 ? -32.906 -6.341 10.483 1.00 30.77 120 CYS A C 1
ATOM 991 O O . CYS A 1 120 ? -32.055 -7.039 11.010 1.00 30.77 120 CYS A O 1
ATOM 993 N N . ALA A 1 121 ? -32.736 -5.049 10.165 1.00 31.11 121 ALA A N 1
ATOM 994 C CA . ALA A 1 121 ? -31.683 -4.110 10.563 1.00 31.11 121 ALA A CA 1
ATOM 995 C C . ALA A 1 121 ? -30.340 -4.127 9.799 1.00 31.11 121 ALA A C 1
ATOM 997 O O . ALA A 1 121 ? -29.546 -5.048 9.891 1.00 31.11 121 ALA A O 1
ATOM 998 N N . LEU A 1 122 ? -30.086 -2.989 9.133 1.00 33.69 122 LEU A N 1
ATOM 999 C CA . LEU A 1 122 ? -28.774 -2.379 8.877 1.00 33.69 122 LEU A CA 1
ATOM 1000 C C . LEU A 1 122 ? -27.693 -3.315 8.316 1.00 33.69 122 LEU A C 1
ATOM 1002 O O . LEU A 1 122 ? -26.886 -3.867 9.057 1.00 33.69 122 LEU A O 1
ATOM 1006 N N . VAL A 1 123 ? -27.575 -3.358 6.986 1.00 28.77 123 VAL A N 1
ATOM 1007 C CA . VAL A 1 123 ? -26.367 -3.865 6.315 1.00 28.77 123 VAL A CA 1
ATOM 1008 C C . VAL A 1 123 ? -25.235 -2.850 6.525 1.00 28.77 123 VAL A C 1
ATOM 1010 O O . VAL A 1 123 ? -24.915 -2.032 5.662 1.00 28.77 123 VAL A O 1
ATOM 1013 N N . ALA A 1 124 ? -24.670 -2.845 7.729 1.00 34.88 124 ALA A N 1
ATOM 1014 C CA . ALA A 1 124 ? -23.324 -2.362 7.958 1.00 34.88 124 ALA A CA 1
ATOM 1015 C C . ALA A 1 124 ? -22.388 -3.411 7.355 1.00 34.88 124 ALA A C 1
ATOM 1017 O O . ALA A 1 124 ? -22.482 -4.584 7.695 1.00 34.88 124 ALA A O 1
ATOM 1018 N N . CYS A 1 125 ? -21.520 -2.997 6.435 1.00 34.00 125 CYS A N 1
ATOM 1019 C CA . CYS A 1 125 ? -20.458 -3.842 5.904 1.00 34.00 125 CYS A CA 1
ATOM 1020 C C . CYS A 1 125 ? -19.511 -4.177 7.069 1.00 34.00 125 CYS A C 1
ATOM 1022 O O . CYS A 1 125 ? -18.596 -3.407 7.375 1.00 34.00 125 CYS A O 1
ATOM 1024 N N . PHE A 1 126 ? -19.773 -5.264 7.794 1.00 42.22 126 PHE A N 1
ATOM 1025 C CA . PHE A 1 126 ? -18.873 -5.723 8.834 1.00 42.22 126 PHE A CA 1
ATOM 1026 C C . PHE A 1 126 ? -17.660 -6.353 8.144 1.00 42.22 126 PHE A C 1
ATOM 1028 O O . PHE A 1 126 ? -17.756 -7.084 7.164 1.00 42.22 126 PHE A O 1
ATOM 1035 N N . ILE A 1 127 ? -16.470 -5.963 8.598 1.00 52.09 127 ILE A N 1
ATOM 1036 C CA . ILE A 1 127 ? -15.227 -6.600 8.166 1.00 52.09 127 ILE A CA 1
ATOM 1037 C C . ILE A 1 127 ? -14.870 -7.580 9.259 1.00 52.09 127 ILE A C 1
ATOM 1039 O O . ILE A 1 127 ? -14.628 -7.150 10.394 1.00 52.09 127 ILE A O 1
ATOM 1043 N N . ARG A 1 128 ? -14.800 -8.862 8.909 1.00 49.56 128 ARG A N 1
ATOM 1044 C CA . ARG A 1 128 ? -14.320 -9.894 9.816 1.00 49.56 128 ARG A CA 1
ATOM 1045 C C . ARG A 1 128 ? -12.797 -9.939 9.740 1.00 49.56 128 ARG A C 1
ATOM 1047 O O . ARG A 1 128 ? -12.220 -10.208 8.690 1.00 49.56 128 ARG A O 1
ATOM 1054 N N . CYS A 1 129 ? -12.151 -9.654 10.865 1.00 50.00 129 CYS A N 1
ATOM 1055 C CA . CYS A 1 129 ? -10.718 -9.866 11.023 1.00 50.00 129 CYS A CA 1
ATOM 1056 C C . CYS A 1 129 ? -10.499 -11.356 11.310 1.00 50.00 129 CYS A C 1
ATOM 1058 O O . CYS A 1 129 ? -11.028 -11.869 12.302 1.00 50.00 129 CYS A O 1
ATOM 1060 N N . LYS A 1 130 ? -9.796 -12.076 10.430 1.00 51.31 130 LYS A N 1
ATOM 1061 C CA . LYS A 1 130 ? -9.432 -13.480 10.669 1.00 51.31 130 LYS A CA 1
ATOM 1062 C C . LYS A 1 130 ? -7.969 -13.558 11.091 1.00 51.31 130 LYS A C 1
ATOM 1064 O O . LYS A 1 130 ? -7.105 -12.925 10.492 1.00 51.31 130 LYS A O 1
ATOM 1069 N N . SER A 1 131 ? -7.709 -14.364 12.114 1.00 49.59 131 SER A N 1
ATOM 1070 C CA . SER A 1 131 ? -6.367 -14.796 12.478 1.00 49.59 131 SER A CA 1
ATOM 1071 C C . SER A 1 131 ? -5.920 -15.909 11.529 1.00 49.59 131 SER A C 1
ATOM 1073 O O . SER A 1 131 ? -6.544 -16.971 11.469 1.00 49.59 131 SER A O 1
ATOM 1075 N N . THR A 1 132 ? -4.838 -15.698 10.783 1.00 46.66 132 THR A N 1
ATOM 1076 C CA . THR A 1 132 ? -4.216 -16.751 9.974 1.00 46.66 132 THR A CA 1
ATOM 1077 C C . THR A 1 132 ? -3.034 -17.354 10.730 1.00 46.66 132 THR A C 1
ATOM 1079 O O . THR A 1 132 ? -1.906 -16.864 10.704 1.00 46.66 132 THR A O 1
ATOM 1082 N N . THR A 1 133 ? -3.271 -18.468 11.425 1.00 42.12 133 THR A N 1
ATOM 1083 C CA . THR A 1 133 ? -2.184 -19.308 11.944 1.00 42.12 133 THR A CA 1
ATOM 1084 C C . THR A 1 133 ? -1.684 -20.179 10.793 1.00 42.12 133 THR A C 1
ATOM 1086 O O . THR A 1 133 ? -2.379 -21.096 10.349 1.00 42.12 133 THR A O 1
ATOM 1089 N N . LYS A 1 134 ? -0.477 -19.918 10.275 1.00 35.16 134 LYS A N 1
ATOM 1090 C CA . LYS A 1 134 ? 0.190 -20.848 9.350 1.00 35.16 134 LYS A CA 1
ATOM 1091 C C . LYS A 1 134 ? 0.361 -22.171 10.098 1.00 35.16 134 LYS A C 1
ATOM 1093 O O . LYS A 1 134 ? 1.212 -22.245 10.980 1.00 35.16 134 LYS A O 1
ATOM 1098 N N . LYS A 1 135 ? -0.466 -23.179 9.783 1.00 30.19 135 LYS A N 1
ATOM 1099 C CA . LYS A 1 135 ? -0.484 -24.498 10.437 1.00 30.19 135 LYS A CA 1
ATOM 1100 C C . LYS A 1 135 ? 0.919 -25.125 10.438 1.00 30.19 135 LYS A C 1
ATOM 1102 O O . LYS A 1 135 ? 1.300 -25.836 9.516 1.00 30.19 135 LYS A O 1
ATOM 1107 N N . ARG A 1 136 ? 1.689 -24.870 11.494 1.00 29.08 136 ARG A N 1
ATOM 1108 C CA . ARG A 1 136 ? 2.530 -25.874 12.136 1.00 29.08 136 ARG A CA 1
ATOM 1109 C C . ARG A 1 136 ? 1.682 -26.377 13.291 1.00 29.08 136 ARG A C 1
ATOM 1111 O O . ARG A 1 136 ? 1.284 -25.581 14.130 1.00 29.08 136 ARG A O 1
ATOM 1118 N N . ASN A 1 137 ? 1.319 -27.653 13.234 1.00 28.03 137 ASN A N 1
ATOM 1119 C CA . ASN A 1 137 ? 0.465 -28.331 14.205 1.00 28.03 137 ASN A CA 1
ATOM 1120 C C . ASN A 1 137 ? 0.849 -27.966 15.642 1.00 28.03 137 ASN A C 1
ATOM 1122 O O . ASN A 1 137 ? 1.908 -28.385 16.103 1.00 28.03 137 ASN A O 1
ATOM 1126 N N . THR A 1 138 ? -0.001 -27.219 16.343 1.00 26.17 138 THR A N 1
ATOM 1127 C CA . THR A 1 138 ? -0.237 -27.370 17.785 1.00 26.17 138 THR A CA 1
ATOM 1128 C C . THR A 1 138 ? -1.509 -26.617 18.168 1.00 26.17 138 THR A C 1
ATOM 1130 O O . THR A 1 138 ? -1.839 -25.582 17.594 1.00 26.17 138 THR A O 1
ATOM 1133 N N . GLU A 1 139 ? -2.267 -27.236 19.057 1.00 27.55 139 GLU A N 1
ATOM 1134 C CA . GLU A 1 139 ? -3.654 -26.962 19.399 1.00 27.55 139 GLU A CA 1
ATOM 1135 C C . GLU A 1 139 ? -3.851 -25.748 20.331 1.00 27.55 139 GLU A C 1
ATOM 1137 O O . GLU A 1 139 ? -2.982 -25.400 21.122 1.00 27.55 139 GLU A O 1
ATOM 1142 N N . GLU A 1 140 ? -5.079 -25.217 20.265 1.00 28.89 140 GLU A N 1
ATOM 1143 C CA . GLU A 1 140 ? -5.882 -24.614 21.344 1.00 28.89 140 GLU A CA 1
ATOM 1144 C C . GLU A 1 140 ? -5.705 -23.162 21.858 1.00 28.89 140 GLU A C 1
ATOM 1146 O O . GLU A 1 140 ? -4.629 -22.666 22.162 1.00 28.89 140 GLU A O 1
ATOM 1151 N N . ARG A 1 141 ? -6.901 -22.584 22.113 1.00 24.02 141 ARG A N 1
ATOM 1152 C CA . ARG A 1 141 ? -7.286 -21.508 23.056 1.00 24.02 141 ARG A CA 1
ATOM 1153 C C . ARG A 1 141 ? -6.846 -20.067 22.765 1.00 24.02 141 ARG A C 1
ATOM 1155 O O . ARG A 1 141 ? -5.732 -19.678 23.069 1.00 24.02 141 ARG A O 1
ATOM 1162 N N . TYR A 1 142 ? -7.812 -19.212 22.403 1.00 26.14 142 TYR A N 1
ATOM 1163 C CA . TYR A 1 142 ? -8.499 -18.306 23.351 1.00 26.14 142 TYR A CA 1
ATOM 1164 C C . TYR A 1 142 ? -9.477 -17.388 22.591 1.00 26.14 142 TYR A C 1
ATOM 1166 O O . TYR A 1 142 ? -9.080 -16.631 21.707 1.00 26.14 142 TYR A O 1
ATOM 1174 N N . GLN A 1 143 ? -10.766 -17.441 22.937 1.00 26.67 143 GLN A N 1
ATOM 1175 C CA . GLN A 1 143 ? -11.734 -16.420 22.531 1.00 26.67 143 GLN A CA 1
ATOM 1176 C C . GLN A 1 143 ? -11.451 -15.150 23.338 1.00 26.67 143 GLN A C 1
ATOM 1178 O O . GLN A 1 143 ? -11.558 -15.173 24.564 1.00 26.67 143 GLN A O 1
ATOM 1183 N N . ARG A 1 144 ? -11.088 -14.041 22.684 1.00 26.11 144 ARG A N 1
ATOM 1184 C CA . ARG A 1 144 ? -10.989 -12.746 23.365 1.00 26.11 144 ARG A CA 1
ATOM 1185 C C . ARG A 1 144 ? -12.325 -12.023 23.240 1.00 26.11 144 ARG A C 1
ATOM 1187 O O . ARG A 1 144 ? -12.643 -11.437 22.214 1.00 26.11 144 ARG A O 1
ATOM 1194 N N . THR A 1 145 ? -13.098 -12.155 24.308 1.00 27.83 145 THR A N 1
ATOM 1195 C CA . THR A 1 145 ? -14.277 -11.366 24.656 1.00 27.83 145 THR A CA 1
ATOM 1196 C C . THR A 1 145 ? -14.012 -9.868 24.552 1.00 27.83 145 THR A C 1
ATOM 1198 O O . THR A 1 145 ? -12.984 -9.387 25.036 1.00 27.83 145 THR A O 1
ATOM 1201 N N . ASP A 1 146 ? -14.997 -9.146 24.025 1.00 32.16 146 ASP A N 1
ATOM 1202 C CA . ASP A 1 146 ? -15.203 -7.721 24.262 1.00 32.16 146 ASP A CA 1
ATOM 1203 C C . ASP A 1 146 ? -15.090 -7.398 25.756 1.00 32.16 146 ASP A C 1
ATOM 1205 O O . ASP A 1 146 ? -15.660 -8.125 26.579 1.00 32.16 146 ASP A O 1
ATOM 1209 N N . LYS A 1 147 ? -14.386 -6.305 26.087 1.00 30.78 147 LYS A N 1
ATOM 1210 C CA . LYS A 1 147 ? -14.718 -5.314 27.133 1.00 30.78 147 LYS A CA 1
ATOM 1211 C C . LYS A 1 147 ? -13.508 -4.431 27.467 1.00 30.78 147 LYS A C 1
ATOM 1213 O O . LYS A 1 147 ? -12.466 -4.923 27.879 1.00 30.78 147 LYS A O 1
ATOM 1218 N N . ASN A 1 148 ? -13.763 -3.124 27.407 1.00 26.58 148 ASN A N 1
ATOM 1219 C CA . ASN A 1 148 ? -13.131 -2.050 28.177 1.00 26.58 148 ASN A CA 1
ATOM 1220 C C . ASN A 1 148 ? -11.689 -1.664 27.814 1.00 26.58 148 ASN A C 1
ATOM 1222 O O . ASN A 1 148 ? -10.727 -2.278 28.264 1.00 26.58 148 ASN A O 1
ATOM 1226 N N . PHE A 1 149 ? -11.562 -0.530 27.124 1.00 31.33 149 PHE A N 1
ATOM 1227 C CA . PHE A 1 149 ? -10.417 0.356 27.301 1.00 31.33 149 PHE A CA 1
ATOM 1228 C C . PHE A 1 149 ? -10.949 1.663 27.902 1.00 31.33 149 PHE A C 1
ATOM 1230 O O . PHE A 1 149 ? -11.728 2.372 27.262 1.00 31.33 149 PHE A O 1
ATOM 1237 N N . VAL A 1 150 ? -10.621 1.866 29.179 1.00 29.33 150 VAL A N 1
ATOM 1238 C CA . VAL A 1 150 ? -10.647 3.156 29.883 1.00 29.33 150 VAL A CA 1
ATOM 1239 C C . VAL A 1 150 ? -9.334 3.858 29.574 1.00 29.33 150 VAL A C 1
ATOM 1241 O O . VAL A 1 150 ? -8.311 3.139 29.535 1.00 29.33 150 VAL A O 1
#

Secondary structure (DSSP, 8-state):
-TTTHHHHHT-------S-SS-S-TTHHHHHHH-SEEEEE--SS-HHHHHHHHHHH-SS-HHHHHHHHHHHTSSTT-EEEEE--TTS-GGGSEES-SS--TTS-EEEEEEPP----S---S----PEEEEEE----S-------------

Organism: NCBI:txid1538125

Sequence (150 aa):
MFTVESHHKKFSIILITQNLFPRVRVARDISLNAHYIILFQNNTDQSQIACFGRQVFPDRSKFLMDAYKKATADKYQFLLVDCFPTTDDELRLRQSIFPDHNGVNWDFVPEENESNQTSCALVACFIRCKSTTKKRNTEERYQRTDKNFV

Foldseek 3Di:
DQAPPCVVVVHDDDDDDPAQDDPDPCSVVNNLSDQKDKAADDPPCCVRLLVVLCVLPVPPSVLSSVLQCVLHVDPPWIWMAGPHPPDDSQQRIWSDPAADPVRWTWGWGWDDPPVDDDDDDDPDRDTDIDTDDPDPDDDDDDDDDDDDDD

Radius of gyration: 17.96 Å; chains: 1; bounding box: 55×44×46 Å

pLDDT: mean 73.24, std 23.4, range [24.02, 94.19]